Protein AF-A0A920DPC3-F1 (afdb_monomer_lite)

Foldseek 3Di:
DKWKDDAQKIKDKDADPVPGIDIDMDGDHDDDDIAMEDDDPVVVVVVVVPAPAPDKDWDDDHHPDDIDIDHPPVPPPPDD

Secondary structure (DSSP, 8-state):
-EEEEETTEEEEEEEETTTEEEEEEEE----SS-EEEE--HHHHHHHHTT--SS-EEEE---TTSPPEEEETTTTS----

pLDDT: mean 83.57, std 13.23, range [43.25, 96.75]

Radius of gyration: 14.38 Å; chains: 1; bounding box: 40×37×24 Å

Sequence (80 aa):
MKLSLDTDSLGLSVSNPDSGNASDEISVSYQAEPLEIGFNARYLMDITSQLDGELATFELSNSGAPTIVRDGEDTMHSMC

Structure (mmCIF, N/CA/C/O backbone):
data_AF-A0A920DPC3-F1
#
_entry.id   AF-A0A920DPC3-F1
#
loop_
_atom_site.group_PDB
_atom_site.id
_atom_site.type_symbol
_atom_site.label_atom_id
_atom_site.label_alt_id
_atom_site.label_comp_id
_atom_site.label_asym_id
_atom_site.label_entity_id
_atom_site.label_seq_id
_atom_site.pdbx_PDB_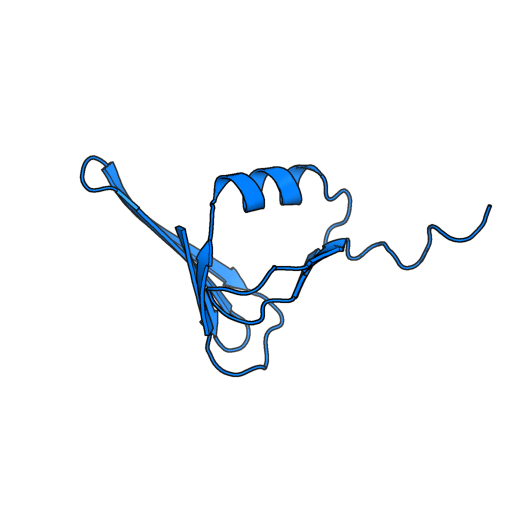ins_code
_atom_site.Cartn_x
_atom_site.Cartn_y
_atom_site.Cartn_z
_atom_site.occupancy
_atom_site.B_iso_or_equiv
_atom_site.auth_seq_id
_atom_site.auth_comp_id
_atom_site.auth_asym_id
_atom_site.auth_atom_id
_atom_site.pdbx_PDB_model_num
ATOM 1 N N . MET A 1 1 ? 5.155 5.263 -5.935 1.00 88.56 1 MET A N 1
ATOM 2 C CA . MET A 1 1 ? 4.952 5.426 -4.482 1.00 88.56 1 MET A CA 1
ATOM 3 C C . MET A 1 1 ? 5.589 4.256 -3.764 1.00 88.56 1 MET A C 1
ATOM 5 O O . MET A 1 1 ? 5.817 3.227 -4.389 1.00 88.56 1 MET A O 1
ATOM 9 N N . LYS A 1 2 ? 5.874 4.418 -2.482 1.00 92.31 2 LYS A N 1
ATOM 10 C CA . LYS A 1 2 ? 6.339 3.368 -1.591 1.00 92.31 2 LYS A CA 1
ATOM 11 C C . LYS A 1 2 ? 5.178 2.929 -0.706 1.00 92.31 2 LYS A C 1
ATOM 13 O O . LYS A 1 2 ? 4.471 3.793 -0.191 1.00 92.31 2 LYS A O 1
ATOM 18 N N . LEU A 1 3 ? 4.992 1.622 -0.583 1.00 93.06 3 LEU A N 1
ATOM 19 C CA . LEU A 1 3 ? 4.081 0.989 0.362 1.00 93.06 3 LEU A CA 1
ATOM 20 C C . LEU A 1 3 ? 4.931 0.329 1.442 1.00 93.06 3 LEU A C 1
ATOM 22 O O . LEU A 1 3 ? 5.836 -0.438 1.107 1.00 93.06 3 LEU A O 1
ATOM 26 N N . SER A 1 4 ? 4.651 0.637 2.701 1.00 95.31 4 SER A N 1
ATOM 27 C CA . SER A 1 4 ? 5.325 0.065 3.865 1.00 95.31 4 SER A CA 1
ATOM 28 C C . SER A 1 4 ? 4.265 -0.605 4.735 1.00 95.31 4 SER A C 1
ATOM 30 O O . SER A 1 4 ? 3.448 0.085 5.333 1.00 95.31 4 SER A O 1
ATOM 32 N N . LEU A 1 5 ? 4.241 -1.934 4.751 1.00 94.81 5 LEU A N 1
ATOM 33 C CA . LEU A 1 5 ? 3.329 -2.725 5.574 1.00 94.81 5 LEU A CA 1
ATOM 34 C C . LEU A 1 5 ? 4.020 -3.114 6.872 1.00 94.81 5 LEU A C 1
ATOM 36 O O . LEU A 1 5 ? 5.124 -3.663 6.843 1.00 94.81 5 LEU A O 1
ATOM 40 N N . ASP A 1 6 ? 3.340 -2.858 7.978 1.00 96.25 6 ASP A N 1
ATOM 41 C CA . ASP A 1 6 ? 3.686 -3.350 9.306 1.00 96.25 6 ASP A CA 1
ATOM 42 C C . ASP A 1 6 ? 2.423 -3.929 9.964 1.00 96.25 6 ASP A C 1
ATOM 44 O O . ASP A 1 6 ? 1.350 -3.957 9.352 1.00 96.25 6 ASP A O 1
ATOM 48 N N . THR A 1 7 ? 2.535 -4.446 11.186 1.00 96.56 7 THR A N 1
ATOM 49 C CA . THR A 1 7 ? 1.397 -5.083 11.856 1.00 96.56 7 THR A CA 1
ATOM 50 C C . THR A 1 7 ? 0.244 -4.086 11.961 1.00 96.56 7 THR A C 1
ATOM 52 O O . THR A 1 7 ? 0.399 -2.993 12.504 1.00 96.56 7 THR A O 1
ATOM 55 N N . ASP A 1 8 ? -0.897 -4.464 11.387 1.00 96.44 8 ASP A N 1
ATOM 56 C CA . ASP A 1 8 ? -2.133 -3.681 11.318 1.00 96.44 8 ASP A CA 1
ATOM 57 C C . ASP A 1 8 ? -2.033 -2.280 10.660 1.00 96.44 8 ASP A C 1
ATOM 59 O O . ASP A 1 8 ? -2.938 -1.448 10.800 1.00 96.44 8 ASP A O 1
ATOM 63 N N . SER A 1 9 ? -0.964 -1.999 9.904 1.00 96.75 9 SER A N 1
ATOM 64 C CA . SER A 1 9 ? -0.742 -0.681 9.291 1.00 96.75 9 SER A CA 1
ATOM 65 C C . SER A 1 9 ? -0.162 -0.745 7.876 1.00 96.75 9 SER A C 1
ATOM 67 O O . SER A 1 9 ? 0.656 -1.598 7.526 1.00 96.75 9 SER A O 1
ATOM 69 N N . LEU A 1 10 ? -0.605 0.195 7.040 1.00 94.81 10 LEU A N 1
ATOM 70 C CA . LEU A 1 10 ? -0.104 0.442 5.695 1.00 94.81 10 LEU A CA 1
ATOM 71 C C . LEU A 1 10 ? 0.301 1.912 5.572 1.00 94.81 10 LEU A C 1
ATOM 73 O O . LEU A 1 10 ? -0.543 2.804 5.517 1.00 94.81 10 LEU A O 1
ATOM 77 N N . GLY A 1 11 ? 1.603 2.153 5.469 1.00 95.31 11 GLY A N 1
ATOM 78 C CA . GLY A 1 11 ? 2.177 3.448 5.136 1.00 95.31 11 GLY A CA 1
ATOM 79 C C . GLY A 1 11 ? 2.271 3.655 3.626 1.00 95.31 11 GLY A C 1
ATOM 80 O O . GLY A 1 11 ? 2.806 2.817 2.895 1.00 95.31 11 GLY A O 1
ATOM 81 N N . LEU A 1 12 ? 1.803 4.805 3.154 1.00 93.38 12 LEU A N 1
ATOM 82 C CA . LEU A 1 12 ? 1.926 5.274 1.778 1.00 93.38 12 LEU A CA 1
ATOM 83 C C . LEU A 1 12 ? 2.909 6.440 1.749 1.00 93.38 12 LEU A C 1
ATOM 85 O O . LEU A 1 12 ? 2.754 7.394 2.501 1.00 93.38 12 LEU A O 1
ATOM 89 N N . SER A 1 13 ? 3.908 6.413 0.870 1.00 93.00 13 SER A N 1
ATOM 90 C CA . SER A 1 13 ? 4.839 7.537 0.733 1.00 93.00 13 SER A CA 1
ATOM 91 C C . SER A 1 13 ? 5.174 7.846 -0.721 1.00 93.00 13 SER A C 1
ATOM 93 O O . SER A 1 13 ? 5.382 6.963 -1.559 1.00 93.00 13 SER A O 1
ATOM 95 N N . VAL A 1 14 ? 5.239 9.130 -1.042 1.00 89.75 14 VAL A N 1
ATOM 96 C CA . VAL A 1 14 ? 5.650 9.656 -2.343 1.00 89.75 14 VAL A CA 1
ATOM 97 C C . VAL A 1 14 ? 6.682 10.745 -2.104 1.00 89.75 14 VAL A C 1
ATOM 99 O O . VAL A 1 14 ? 6.499 11.614 -1.261 1.00 89.75 14 VAL A O 1
ATOM 102 N N . SER A 1 15 ? 7.776 10.692 -2.854 1.00 85.44 15 SER A N 1
ATOM 103 C CA . SER A 1 15 ? 8.826 11.704 -2.825 1.00 85.44 15 SER A CA 1
ATOM 104 C C . SER A 1 15 ? 9.002 12.219 -4.242 1.00 85.44 15 SER A C 1
ATOM 106 O O . SER A 1 15 ? 9.272 11.427 -5.148 1.00 85.44 15 SER A O 1
ATOM 108 N N . ASN A 1 16 ? 8.794 13.519 -4.437 1.00 80.56 16 ASN A N 1
ATOM 109 C CA . ASN A 1 16 ? 9.000 14.187 -5.711 1.00 80.56 16 ASN A CA 1
ATOM 110 C C . ASN A 1 16 ? 10.028 15.315 -5.511 1.00 80.56 16 ASN A C 1
ATOM 112 O O . ASN A 1 16 ? 9.765 16.217 -4.716 1.00 80.56 16 ASN A O 1
ATOM 116 N N . PRO A 1 17 ? 11.175 15.310 -6.217 1.00 78.25 17 PRO A N 1
ATOM 117 C CA . PRO A 1 17 ? 12.259 16.270 -5.979 1.00 78.25 17 PRO A CA 1
ATOM 118 C C . PRO A 1 17 ? 11.823 17.739 -6.057 1.00 78.25 17 PRO A C 1
ATOM 120 O O . PRO A 1 17 ? 12.316 18.565 -5.296 1.00 78.25 17 PRO A O 1
ATOM 123 N N . ASP A 1 18 ? 10.871 18.045 -6.942 1.00 82.62 18 ASP A N 1
ATOM 124 C CA . ASP A 1 18 ? 10.397 19.411 -7.183 1.00 82.62 18 ASP A CA 1
ATOM 125 C C . ASP A 1 18 ? 9.214 19.819 -6.293 1.00 82.62 18 ASP A C 1
ATOM 127 O O . ASP A 1 18 ? 8.952 21.004 -6.106 1.00 82.62 18 ASP A O 1
ATOM 131 N N . SER A 1 19 ? 8.455 18.847 -5.777 1.00 77.25 19 SER A N 1
ATOM 132 C CA . SER A 1 19 ? 7.158 19.085 -5.116 1.00 77.25 19 SER A CA 1
ATOM 133 C C . SER A 1 19 ? 7.141 18.676 -3.641 1.00 77.25 19 SER A C 1
ATOM 135 O O . SER A 1 19 ? 6.145 18.904 -2.960 1.00 77.25 19 SER A O 1
ATOM 137 N N . GLY A 1 20 ? 8.238 18.097 -3.145 1.00 83.44 20 GLY A N 1
ATOM 138 C CA . GLY A 1 20 ? 8.385 17.629 -1.772 1.00 83.44 20 GLY A CA 1
ATOM 139 C C . GLY A 1 20 ? 7.906 16.193 -1.557 1.00 83.44 20 GLY A C 1
ATOM 140 O O . GLY A 1 20 ? 7.731 15.407 -2.493 1.00 83.44 20 GLY A O 1
ATOM 141 N N . ASN A 1 21 ? 7.712 15.849 -0.286 1.00 87.69 21 ASN A N 1
ATOM 142 C CA . ASN A 1 21 ? 7.354 14.508 0.155 1.00 87.69 21 ASN A CA 1
ATOM 143 C C . ASN A 1 21 ? 5.930 14.525 0.717 1.00 87.69 21 ASN A C 1
ATOM 145 O O . ASN A 1 21 ? 5.583 15.416 1.490 1.00 87.69 21 ASN A O 1
ATOM 149 N N . ALA A 1 22 ? 5.130 13.521 0.372 1.00 88.19 22 ALA A N 1
ATOM 150 C CA . ALA A 1 22 ? 3.821 13.271 0.962 1.00 88.19 22 ALA A CA 1
ATOM 151 C C . ALA A 1 22 ? 3.811 11.869 1.573 1.00 88.19 22 ALA A C 1
ATOM 153 O O . ALA A 1 22 ? 4.432 10.943 1.042 1.00 88.19 22 ALA A O 1
ATOM 154 N N . SER A 1 23 ? 3.173 11.709 2.728 1.00 91.00 23 SER A N 1
ATOM 155 C CA . SER A 1 23 ? 3.026 10.410 3.384 1.00 91.00 23 SER A CA 1
ATOM 156 C C . SER A 1 23 ? 1.678 10.320 4.083 1.00 91.00 23 SER A C 1
ATOM 158 O O . SER A 1 23 ? 1.175 11.335 4.559 1.00 91.00 23 SER A O 1
ATOM 160 N N . ASP A 1 24 ? 1.113 9.121 4.092 1.00 91.81 24 ASP A N 1
ATOM 161 C CA . ASP A 1 24 ? -0.182 8.801 4.684 1.00 91.81 24 ASP A CA 1
ATOM 162 C C . ASP A 1 24 ? -0.110 7.425 5.358 1.00 91.81 24 ASP A C 1
ATOM 164 O O . ASP A 1 24 ? 0.760 6.618 5.016 1.00 91.81 24 ASP A O 1
ATOM 168 N N . GLU A 1 25 ? -1.003 7.155 6.303 1.00 94.44 25 GLU A N 1
ATOM 169 C CA . GLU A 1 25 ? -1.030 5.902 7.063 1.00 94.44 25 GLU A CA 1
ATOM 170 C C . GLU A 1 25 ? -2.466 5.411 7.237 1.00 94.44 25 GLU A C 1
ATOM 172 O O . GLU A 1 25 ? -3.355 6.154 7.652 1.00 94.44 25 GLU A O 1
ATOM 177 N N . ILE A 1 26 ? -2.690 4.142 6.903 1.00 92.12 26 ILE A N 1
ATOM 178 C CA . ILE A 1 26 ? -4.012 3.522 6.875 1.00 92.12 26 ILE A CA 1
ATOM 179 C C . ILE A 1 26 ? -3.988 2.273 7.753 1.00 92.12 26 ILE A C 1
ATOM 181 O O . ILE A 1 26 ? -3.095 1.434 7.626 1.00 92.12 26 ILE A O 1
ATOM 185 N N . SER A 1 27 ? -4.992 2.121 8.616 1.00 93.81 27 SER A N 1
ATOM 186 C CA . SER A 1 27 ? -5.201 0.883 9.369 1.00 93.81 27 SER A CA 1
ATOM 187 C C . SER A 1 27 ? -5.692 -0.228 8.441 1.00 93.81 27 SER A C 1
ATOM 189 O O . SER A 1 27 ? -6.677 -0.058 7.722 1.00 93.81 27 SER A O 1
ATOM 191 N N . VAL A 1 28 ? -5.021 -1.376 8.471 1.00 93.44 28 VAL A N 1
ATOM 192 C CA . VAL A 1 28 ? -5.341 -2.558 7.653 1.00 93.44 28 VAL A CA 1
ATOM 193 C C . VAL A 1 28 ? -5.274 -3.811 8.520 1.00 93.44 28 VAL A C 1
ATOM 195 O O . VAL A 1 28 ? -4.750 -3.763 9.622 1.00 93.44 28 VAL A O 1
ATOM 198 N N . SER A 1 29 ? -5.777 -4.949 8.043 1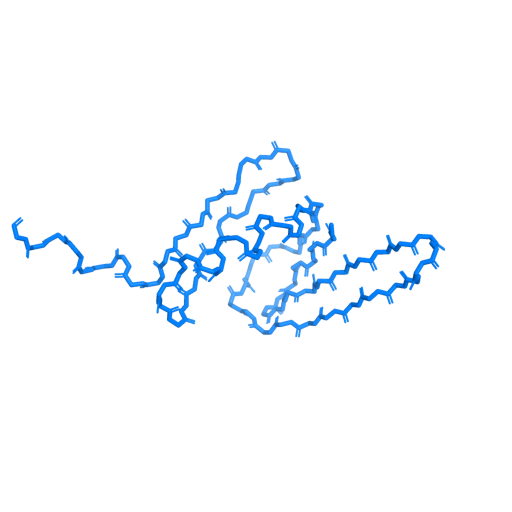.00 93.31 29 SER A N 1
ATOM 199 C CA . SER A 1 29 ? -5.523 -6.234 8.706 1.00 93.31 29 SER A CA 1
ATOM 200 C C . SER A 1 29 ? -4.308 -6.901 8.061 1.00 93.31 29 SER A C 1
ATOM 202 O O . SER A 1 29 ? -4.421 -7.497 6.990 1.00 93.31 29 SER A O 1
ATOM 204 N N . TYR A 1 30 ? -3.134 -6.767 8.684 1.00 93.62 30 TYR A N 1
ATOM 205 C CA . TYR A 1 30 ? -1.878 -7.346 8.197 1.00 93.62 30 TYR A CA 1
ATOM 206 C C . TYR A 1 30 ? -1.089 -7.951 9.358 1.00 93.62 30 TYR A C 1
ATOM 208 O O . TYR A 1 30 ? -0.756 -7.256 10.313 1.00 93.62 30 TYR A O 1
ATOM 216 N N . GLN A 1 31 ? -0.797 -9.252 9.277 1.00 94.12 31 GLN A N 1
ATOM 217 C CA . GLN A 1 31 ? -0.115 -10.015 10.338 1.00 94.12 31 GLN A CA 1
ATOM 218 C C . GLN A 1 31 ? 1.128 -10.770 9.839 1.00 94.12 31 GLN A C 1
ATOM 220 O O . GLN A 1 31 ? 1.673 -11.613 10.551 1.00 94.12 31 GLN A O 1
ATOM 225 N N . ALA A 1 32 ? 1.552 -10.525 8.599 1.00 92.50 32 ALA A N 1
ATOM 226 C CA . ALA A 1 32 ? 2.769 -11.118 8.054 1.00 92.50 32 ALA A CA 1
ATOM 227 C C . ALA A 1 32 ? 4.004 -10.269 8.412 1.00 92.50 32 ALA A C 1
ATOM 229 O O . ALA A 1 32 ? 3.898 -9.231 9.064 1.00 92.50 32 ALA A O 1
ATOM 230 N N . GLU A 1 33 ? 5.191 -10.723 8.006 1.00 93.81 33 GLU A N 1
ATOM 231 C CA . GLU A 1 33 ? 6.429 -9.970 8.234 1.00 93.81 33 GLU A CA 1
ATOM 232 C C . GLU A 1 33 ? 6.381 -8.590 7.551 1.00 93.81 33 GLU A C 1
ATOM 234 O O . GLU A 1 33 ? 5.777 -8.470 6.477 1.00 93.81 33 GLU A O 1
ATOM 239 N N . PRO A 1 34 ? 7.015 -7.549 8.128 1.00 94.81 34 PRO A N 1
ATOM 240 C CA . PRO A 1 34 ? 7.037 -6.222 7.527 1.00 94.81 34 PRO A CA 1
ATOM 241 C C . PRO A 1 34 ? 7.553 -6.252 6.088 1.00 94.81 34 PRO A C 1
ATOM 243 O O . PRO A 1 34 ? 8.564 -6.892 5.784 1.00 94.81 34 PRO A O 1
ATOM 246 N N . LEU A 1 35 ? 6.861 -5.543 5.200 1.00 92.44 35 LEU A N 1
ATOM 247 C CA . LEU A 1 35 ? 7.131 -5.566 3.766 1.00 92.44 35 LEU A CA 1
ATOM 248 C C . LEU A 1 35 ? 7.173 -4.147 3.209 1.00 92.44 35 LEU A C 1
ATOM 250 O O . LEU A 1 35 ? 6.262 -3.353 3.419 1.00 92.44 35 LEU A O 1
ATOM 254 N N . GLU A 1 36 ? 8.206 -3.847 2.425 1.00 92.88 36 GLU A N 1
ATOM 255 C CA . GLU A 1 36 ? 8.308 -2.590 1.690 1.00 92.88 36 GLU A CA 1
ATOM 256 C C . GLU A 1 36 ? 8.379 -2.851 0.183 1.00 92.88 36 GLU A C 1
ATOM 258 O O . GLU A 1 36 ? 9.247 -3.588 -0.293 1.00 92.88 36 GLU A O 1
ATOM 263 N N . ILE A 1 37 ? 7.476 -2.231 -0.582 1.00 91.50 37 ILE A N 1
ATOM 264 C CA . ILE A 1 37 ? 7.440 -2.351 -2.044 1.00 91.50 37 ILE A CA 1
ATOM 265 C C . ILE A 1 37 ? 7.225 -1.001 -2.729 1.00 91.50 37 ILE A C 1
ATOM 267 O O . ILE A 1 37 ? 6.510 -0.118 -2.252 1.00 91.50 37 ILE A O 1
ATOM 271 N N . GLY A 1 38 ? 7.837 -0.850 -3.902 1.00 90.25 38 GLY A N 1
ATOM 272 C CA . GLY A 1 38 ? 7.517 0.232 -4.824 1.00 90.25 38 GLY A CA 1
ATOM 273 C C . GLY A 1 38 ? 6.282 -0.129 -5.644 1.00 90.25 38 GLY A C 1
ATOM 274 O O . GLY A 1 38 ? 6.264 -1.166 -6.297 1.00 90.25 38 GLY A O 1
ATOM 275 N N . PHE A 1 39 ? 5.271 0.736 -5.644 1.00 86.56 39 PHE A N 1
ATOM 276 C CA . PHE A 1 39 ? 4.037 0.534 -6.399 1.00 86.56 39 PHE A CA 1
ATOM 277 C C . PHE A 1 39 ? 3.687 1.761 -7.248 1.00 86.56 39 PHE A C 1
ATOM 279 O O . PHE A 1 39 ? 4.042 2.903 -6.923 1.00 86.56 39 PHE A O 1
ATOM 286 N N . ASN A 1 40 ? 2.988 1.548 -8.360 1.00 87.06 40 ASN A N 1
ATOM 287 C CA . ASN A 1 40 ? 2.480 2.648 -9.169 1.00 87.06 40 ASN A CA 1
ATOM 288 C C . ASN A 1 40 ? 1.190 3.195 -8.540 1.00 87.06 40 ASN A C 1
ATOM 290 O O . ASN A 1 40 ? 0.170 2.513 -8.520 1.00 87.06 40 ASN A O 1
ATOM 294 N N . ALA A 1 41 ? 1.225 4.441 -8.061 1.00 83.75 41 ALA A N 1
ATOM 295 C CA . ALA A 1 41 ? 0.074 5.075 -7.413 1.00 83.75 41 ALA A CA 1
ATOM 296 C C . ALA A 1 41 ? -1.156 5.150 -8.321 1.00 83.75 41 ALA A C 1
ATOM 298 O O . ALA A 1 41 ? -2.279 5.028 -7.840 1.00 83.75 41 ALA A O 1
ATOM 299 N N . ARG A 1 42 ? -0.943 5.294 -9.637 1.00 86.56 42 ARG A N 1
ATOM 300 C CA . ARG A 1 42 ? -2.030 5.335 -10.613 1.00 86.56 42 ARG A CA 1
ATOM 301 C C . ARG A 1 42 ? -2.831 4.040 -10.607 1.00 86.56 42 ARG A C 1
ATOM 303 O O . ARG A 1 42 ? -4.048 4.097 -10.634 1.00 86.56 42 ARG A O 1
ATOM 310 N N . TYR A 1 43 ? -2.161 2.897 -10.468 1.00 86.38 43 TYR A N 1
ATOM 311 C CA . TYR A 1 43 ? -2.841 1.608 -10.407 1.00 86.38 43 TYR A CA 1
ATOM 312 C C . TYR A 1 43 ? -3.666 1.448 -9.133 1.00 86.38 43 TYR A C 1
ATOM 314 O O . TYR A 1 43 ? -4.773 0.943 -9.228 1.00 86.38 43 TYR A O 1
ATOM 322 N N . LEU A 1 44 ? -3.202 1.918 -7.967 1.00 83.06 44 LEU A N 1
ATOM 323 C CA . LEU A 1 44 ? -4.051 1.888 -6.765 1.00 83.06 44 LEU A CA 1
ATOM 324 C C . LEU A 1 44 ? -5.312 2.726 -6.958 1.00 83.06 44 LEU A C 1
ATOM 326 O O . LEU A 1 44 ? -6.402 2.237 -6.696 1.00 83.06 44 LEU A O 1
ATOM 330 N N . MET A 1 45 ? -5.174 3.951 -7.467 1.00 84.81 45 MET A N 1
ATOM 331 C CA . MET A 1 45 ? -6.321 4.823 -7.732 1.00 84.81 45 MET A CA 1
ATOM 332 C C . MET A 1 45 ? -7.295 4.178 -8.721 1.00 84.81 45 MET A C 1
ATOM 334 O O . MET A 1 45 ? -8.489 4.106 -8.449 1.00 84.81 45 MET A O 1
ATOM 338 N N . ASP A 1 46 ? -6.781 3.651 -9.831 1.00 86.56 46 ASP A N 1
ATOM 339 C CA . ASP A 1 46 ? -7.607 3.043 -10.872 1.00 86.56 46 ASP A CA 1
ATOM 340 C C . ASP A 1 46 ? -8.295 1.757 -10.373 1.00 86.56 46 ASP A C 1
ATOM 342 O O . ASP A 1 46 ? -9.456 1.524 -10.705 1.00 86.56 46 ASP A O 1
ATOM 346 N N . ILE A 1 47 ? -7.621 0.946 -9.546 1.00 84.62 47 ILE A N 1
ATOM 347 C CA . ILE A 1 47 ? -8.204 -0.253 -8.924 1.00 84.62 47 ILE A CA 1
ATOM 348 C C . ILE A 1 47 ? -9.275 0.147 -7.911 1.00 84.62 47 ILE A C 1
ATOM 350 O O . ILE A 1 47 ? -10.407 -0.289 -8.043 1.00 84.62 47 ILE A O 1
ATOM 354 N N . THR A 1 48 ? -8.959 1.026 -6.954 1.00 83.06 48 THR A N 1
ATOM 355 C CA . THR A 1 48 ? -9.926 1.475 -5.930 1.00 83.06 48 THR A CA 1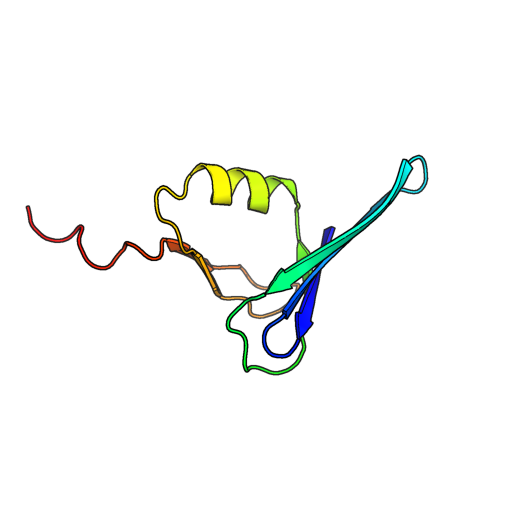
ATOM 356 C C . THR A 1 48 ? -11.154 2.161 -6.526 1.00 83.06 48 THR A C 1
ATOM 358 O O . THR A 1 48 ? -12.229 2.055 -5.957 1.00 83.06 48 THR A O 1
ATOM 361 N N . SER A 1 49 ? -11.030 2.809 -7.690 1.00 85.50 49 SER A N 1
ATOM 362 C CA . SER A 1 49 ? -12.173 3.406 -8.398 1.00 85.50 49 SER A CA 1
ATOM 363 C C . SER A 1 49 ? -13.113 2.396 -9.065 1.00 85.50 49 SER A C 1
ATOM 365 O O . SER A 1 49 ? -14.199 2.778 -9.488 1.00 85.50 49 SER A O 1
ATOM 367 N N . GLN A 1 50 ? -12.675 1.142 -9.208 1.00 83.50 50 GLN A N 1
ATOM 368 C CA . GLN A 1 50 ? -13.447 0.034 -9.780 1.00 83.50 50 GLN A CA 1
ATOM 369 C C . GLN A 1 50 ? -13.999 -0.916 -8.712 1.00 83.50 50 GLN A C 1
ATOM 371 O O . GLN A 1 50 ? -14.714 -1.848 -9.065 1.00 83.50 50 GLN A O 1
ATOM 376 N N . LEU A 1 51 ? -13.630 -0.725 -7.443 1.00 79.62 51 LEU A N 1
ATOM 377 C CA . LEU A 1 51 ? -14.183 -1.493 -6.334 1.00 79.62 51 LEU A CA 1
ATOM 378 C C . LEU A 1 51 ? -15.475 -0.813 -5.890 1.00 79.62 51 LEU A C 1
ATOM 380 O O . LEU A 1 51 ? -15.465 0.368 -5.540 1.00 79.62 51 LEU A O 1
ATOM 384 N N . ASP A 1 52 ? -16.571 -1.560 -5.938 1.00 73.75 52 ASP A N 1
ATOM 385 C CA . ASP A 1 52 ? -17.886 -1.085 -5.502 1.00 73.75 52 ASP A CA 1
ATOM 386 C C . ASP A 1 52 ? -18.108 -1.367 -4.002 1.00 73.75 52 ASP A C 1
ATOM 388 O O . ASP A 1 52 ? -18.905 -0.684 -3.354 1.00 73.75 52 ASP A O 1
ATOM 392 N N . GLY A 1 53 ? -17.375 -2.341 -3.443 1.00 73.06 53 GLY A N 1
ATOM 393 C CA . GLY A 1 53 ? -17.447 -2.747 -2.042 1.00 73.06 53 GLY A CA 1
ATOM 394 C C . GLY A 1 53 ? -16.647 -1.863 -1.074 1.00 73.06 53 GLY A C 1
ATOM 395 O O . GLY A 1 53 ? -15.712 -1.152 -1.441 1.00 73.06 53 GLY A O 1
ATOM 396 N N . GLU A 1 54 ? -16.982 -1.947 0.218 1.00 77.56 54 GLU A N 1
ATOM 397 C CA . GLU A 1 54 ? -16.296 -1.189 1.283 1.00 77.56 54 GLU A CA 1
ATOM 398 C C . GLU A 1 54 ? -14.882 -1.713 1.598 1.00 77.56 54 GLU A C 1
ATOM 400 O O . GLU A 1 54 ? -14.076 -1.008 2.209 1.00 77.56 54 GLU A O 1
ATOM 405 N N . LEU A 1 55 ? -14.574 -2.956 1.212 1.00 81.50 55 LEU A N 1
ATOM 406 C CA . LEU A 1 55 ? -13.329 -3.642 1.549 1.00 81.50 55 LEU A CA 1
ATOM 407 C C . LEU A 1 55 ? -12.639 -4.199 0.305 1.00 81.50 55 LEU A C 1
ATOM 409 O O . LEU A 1 55 ? -13.275 -4.688 -0.621 1.00 81.50 55 LEU A O 1
ATOM 413 N N . ALA A 1 56 ? -11.309 -4.192 0.340 1.00 86.75 56 ALA A N 1
ATOM 414 C CA . ALA A 1 56 ? -10.450 -4.706 -0.715 1.00 86.75 56 ALA A CA 1
ATOM 415 C C . ALA A 1 56 ? -9.350 -5.577 -0.107 1.00 86.75 56 ALA A C 1
ATOM 417 O O . ALA A 1 56 ? -8.742 -5.201 0.897 1.00 86.75 56 ALA A O 1
ATOM 418 N N . THR A 1 57 ? -9.055 -6.717 -0.727 1.00 88.75 57 THR A N 1
ATOM 419 C CA . THR A 1 57 ? -7.937 -7.579 -0.321 1.00 88.75 57 THR A CA 1
ATOM 420 C C . THR A 1 57 ? -6.811 -7.485 -1.338 1.00 88.75 57 THR A C 1
ATOM 422 O O . THR A 1 57 ? -7.006 -7.782 -2.517 1.00 88.75 57 THR A O 1
ATOM 425 N N . PHE A 1 58 ? -5.621 -7.107 -0.871 1.00 88.88 58 PHE A N 1
ATOM 426 C CA . PHE A 1 58 ? -4.402 -7.046 -1.673 1.00 88.88 58 PHE A CA 1
ATOM 427 C C . PHE A 1 58 ? -3.474 -8.193 -1.275 1.00 88.88 58 PHE A C 1
ATOM 429 O O . PHE A 1 58 ? -2.998 -8.252 -0.144 1.00 88.88 58 PHE A O 1
ATOM 436 N N . GLU A 1 59 ? -3.183 -9.088 -2.213 1.00 89.00 59 GLU A N 1
ATOM 437 C CA . GLU A 1 59 ? -2.177 -10.130 -2.030 1.00 89.00 59 GLU A CA 1
ATOM 438 C C . GLU A 1 59 ? -0.857 -9.663 -2.638 1.00 89.00 59 GLU A C 1
ATOM 440 O O . GLU A 1 59 ? -0.691 -9.578 -3.861 1.00 89.00 59 GLU A O 1
ATOM 445 N N . LEU A 1 60 ? 0.081 -9.344 -1.751 1.00 87.44 60 LEU A N 1
ATOM 446 C CA . LEU A 1 60 ? 1.407 -8.839 -2.074 1.00 87.44 60 LEU A CA 1
ATOM 447 C C . LEU A 1 60 ? 2.435 -9.931 -1.777 1.00 87.44 60 LEU A C 1
ATOM 449 O O . LEU A 1 60 ? 2.389 -10.558 -0.724 1.00 87.44 60 LEU A O 1
ATOM 453 N N . SER A 1 61 ? 3.358 -10.172 -2.709 1.00 83.75 61 SER A N 1
ATOM 454 C CA . SER A 1 61 ? 4.431 -11.161 -2.525 1.00 83.75 61 SER A CA 1
ATOM 455 C C . SER A 1 61 ? 5.785 -10.491 -2.285 1.00 83.75 61 SER A C 1
ATOM 457 O O . SER A 1 61 ? 6.350 -10.584 -1.203 1.00 83.75 61 SER A O 1
ATOM 459 N N . ASN A 1 62 ? 6.331 -9.817 -3.299 1.00 82.06 62 ASN A N 1
ATOM 460 C CA . ASN A 1 62 ? 7.585 -9.067 -3.220 1.00 82.06 62 ASN A CA 1
ATOM 461 C C . ASN A 1 62 ? 7.621 -7.990 -4.319 1.00 82.06 62 ASN A C 1
ATOM 463 O O . ASN A 1 62 ? 6.722 -7.929 -5.156 1.00 82.06 62 ASN A O 1
ATOM 467 N N . SER A 1 63 ? 8.665 -7.157 -4.341 1.00 76.25 63 SER A N 1
ATOM 468 C CA . SER A 1 63 ? 8.766 -6.008 -5.257 1.00 76.25 63 SER A CA 1
ATOM 469 C C . SER A 1 63 ? 8.807 -6.355 -6.753 1.00 76.25 63 SER A C 1
ATOM 471 O O . SER A 1 63 ? 8.569 -5.474 -7.575 1.00 76.25 63 SER A O 1
ATOM 473 N N . GLY A 1 64 ? 9.110 -7.605 -7.119 1.00 77.44 64 GLY A N 1
ATOM 474 C CA . GLY A 1 64 ? 9.149 -8.071 -8.509 1.00 77.44 64 GLY A CA 1
ATOM 475 C C . GLY A 1 64 ? 7.975 -8.969 -8.905 1.00 77.44 64 GLY A C 1
ATOM 476 O O . GLY A 1 64 ? 7.890 -9.381 -10.061 1.00 77.44 64 GLY A O 1
ATOM 477 N N . ALA A 1 65 ? 7.095 -9.301 -7.962 1.00 83.31 65 ALA A N 1
ATOM 478 C CA . ALA A 1 65 ? 5.997 -10.232 -8.165 1.00 83.31 65 ALA A CA 1
ATOM 479 C C . ALA A 1 65 ? 4.684 -9.498 -8.491 1.00 83.31 65 ALA A C 1
ATOM 481 O O . ALA A 1 65 ? 4.473 -8.368 -8.043 1.00 83.31 65 ALA A O 1
ATOM 482 N N . PRO A 1 66 ? 3.777 -10.132 -9.256 1.00 85.44 66 PRO A N 1
ATOM 483 C CA . PRO A 1 66 ? 2.455 -9.574 -9.497 1.00 85.44 66 PRO A CA 1
ATOM 484 C C . PRO A 1 66 ? 1.676 -9.420 -8.184 1.00 85.44 66 PRO A C 1
ATOM 486 O O . PRO A 1 66 ? 1.818 -10.217 -7.259 1.00 85.44 66 PRO A O 1
ATOM 489 N N . THR A 1 67 ? 0.838 -8.388 -8.131 1.00 86.94 67 THR A N 1
ATOM 490 C CA . THR A 1 67 ? -0.121 -8.151 -7.046 1.00 86.94 67 THR A CA 1
ATOM 491 C C . THR A 1 67 ? -1.500 -8.603 -7.498 1.00 86.94 67 THR A C 1
ATOM 493 O O . THR A 1 67 ? -1.921 -8.251 -8.601 1.00 86.94 67 THR A O 1
ATOM 496 N N . ILE A 1 68 ? -2.201 -9.358 -6.654 1.00 86.81 68 ILE A N 1
ATOM 497 C CA . ILE A 1 68 ? -3.601 -9.728 -6.886 1.00 86.81 68 ILE A CA 1
ATOM 498 C C . ILE A 1 68 ? -4.467 -8.830 -6.012 1.00 86.81 68 ILE A C 1
ATOM 500 O O . ILE A 1 68 ? -4.190 -8.671 -4.825 1.00 86.81 68 ILE A O 1
ATOM 504 N N . VAL A 1 69 ? -5.512 -8.249 -6.597 1.00 86.69 69 VAL A N 1
ATOM 505 C CA . VAL A 1 69 ? -6.508 -7.471 -5.856 1.00 86.69 69 VAL A CA 1
ATOM 506 C C . VAL A 1 69 ? -7.862 -8.134 -6.018 1.00 86.69 69 VAL A C 1
ATOM 508 O O . VAL A 1 69 ? -8.228 -8.520 -7.129 1.00 86.69 69 VAL A O 1
ATOM 511 N N . ARG A 1 70 ? -8.577 -8.294 -4.905 1.00 85.69 70 ARG A N 1
ATOM 512 C CA . ARG A 1 70 ? -9.938 -8.832 -4.868 1.00 85.69 70 ARG A CA 1
ATOM 513 C C . ARG A 1 70 ? -10.861 -7.851 -4.169 1.00 85.69 70 ARG A C 1
ATOM 515 O O . ARG A 1 70 ? -10.480 -7.273 -3.149 1.00 85.69 70 ARG A O 1
ATOM 522 N N . ASP A 1 71 ? -12.058 -7.700 -4.714 1.00 82.75 71 ASP A N 1
ATOM 523 C CA . ASP A 1 71 ? -13.146 -7.011 -4.031 1.00 82.75 71 ASP A CA 1
ATOM 524 C C . ASP A 1 71 ? -13.619 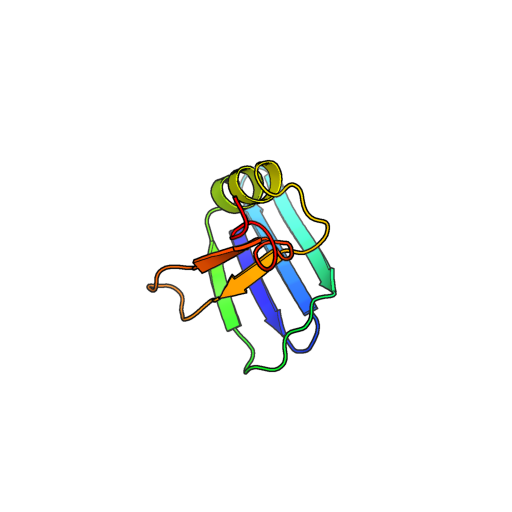-7.873 -2.846 1.00 82.75 71 ASP A C 1
ATOM 526 O O . ASP A 1 71 ? -13.694 -9.102 -2.949 1.00 82.75 71 ASP A O 1
ATOM 530 N N . GLY A 1 72 ? -13.883 -7.243 -1.702 1.00 66.19 72 GLY A N 1
ATOM 531 C CA . GLY A 1 72 ? -14.413 -7.906 -0.512 1.00 66.19 72 GLY A CA 1
ATOM 532 C C . GLY A 1 72 ? -15.804 -8.515 -0.717 1.00 66.19 72 GLY A C 1
ATOM 533 O O . GLY A 1 72 ? -16.187 -9.396 0.053 1.00 66.19 72 GLY A O 1
ATOM 534 N N . GLU A 1 73 ? -16.535 -8.107 -1.760 1.00 60.50 73 GLU A N 1
ATOM 535 C CA . GLU A 1 73 ? -17.870 -8.618 -2.089 1.00 60.50 73 GLU A CA 1
ATOM 536 C C . GLU A 1 73 ? -17.890 -9.778 -3.105 1.00 60.50 73 GLU A C 1
ATOM 538 O O . GLU A 1 73 ? -18.966 -10.278 -3.445 1.00 60.50 73 GLU A O 1
ATOM 543 N N . ASP A 1 74 ? -16.741 -10.319 -3.531 1.00 53.62 74 ASP A N 1
ATOM 544 C CA . ASP A 1 74 ? -16.704 -11.480 -4.445 1.00 53.62 74 ASP A CA 1
ATOM 545 C C . ASP A 1 74 ? -16.945 -12.830 -3.728 1.00 53.62 74 ASP A C 1
ATOM 547 O O . ASP A 1 74 ? -16.244 -13.825 -3.919 1.00 53.62 74 ASP A O 1
ATOM 551 N N . THR A 1 75 ? -17.954 -12.869 -2.851 1.00 47.22 75 THR A N 1
ATOM 552 C CA . THR A 1 75 ? -18.523 -14.118 -2.313 1.00 47.22 75 THR A CA 1
ATOM 553 C C . THR A 1 75 ? -19.958 -14.383 -2.779 1.00 47.22 75 THR A C 1
ATOM 555 O O . THR A 1 75 ? -20.480 -15.461 -2.493 1.00 47.22 75 THR A O 1
ATOM 558 N N . MET A 1 76 ? -20.600 -13.484 -3.546 1.00 47.78 76 MET A N 1
ATOM 559 C CA . MET A 1 76 ? -22.004 -13.663 -3.969 1.00 47.78 76 MET A CA 1
ATOM 560 C C . MET A 1 76 ? -22.356 -13.203 -5.401 1.00 47.78 76 MET A C 1
ATOM 562 O O . MET A 1 76 ? -23.452 -12.688 -5.610 1.00 47.78 76 MET A O 1
ATOM 566 N N . HIS A 1 77 ? -21.516 -13.437 -6.419 1.00 46.38 77 HIS A N 1
ATOM 567 C CA . HIS A 1 77 ? -21.962 -13.292 -7.826 1.00 46.38 77 HIS A CA 1
ATOM 568 C C . HIS A 1 77 ? -22.077 -14.607 -8.620 1.00 46.38 77 HIS A C 1
ATOM 570 O O . HIS A 1 77 ? -22.330 -14.593 -9.821 1.00 46.38 77 HIS A O 1
ATOM 576 N N . SER A 1 78 ? -21.985 -15.767 -7.958 1.00 43.25 78 SER A N 1
ATOM 577 C CA . SER A 1 78 ? -22.265 -17.075 -8.577 1.00 43.25 78 SER A CA 1
ATOM 578 C C . SER A 1 78 ? -23.633 -17.621 -8.159 1.00 43.25 78 SER A C 1
ATOM 580 O O . SER A 1 78 ? -23.727 -18.664 -7.520 1.00 43.25 78 SER A O 1
ATOM 582 N N . M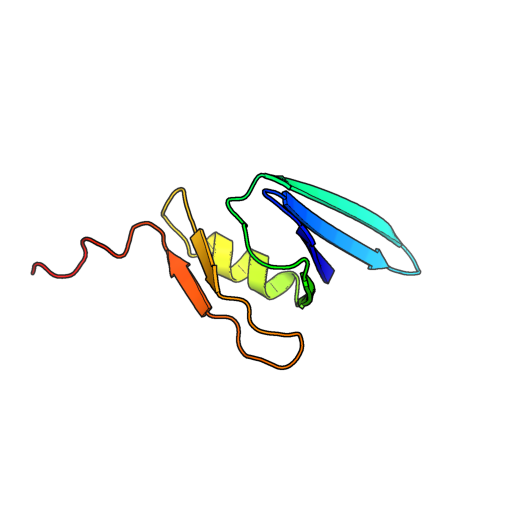ET A 1 79 ? -24.704 -16.892 -8.480 1.00 45.84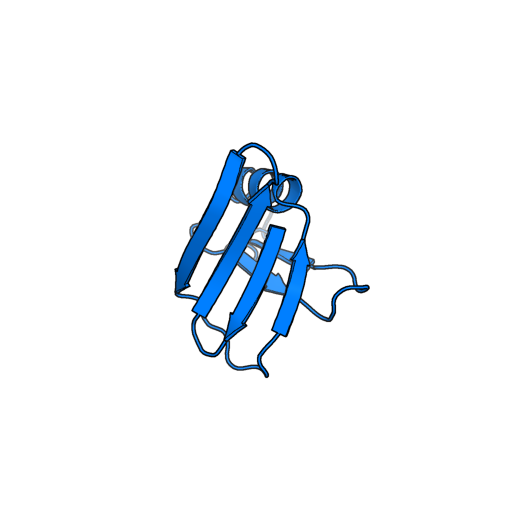 79 MET A N 1
ATOM 583 C CA . MET A 1 79 ? -26.052 -17.454 -8.627 1.00 45.84 79 MET A CA 1
ATOM 584 C C . MET A 1 79 ? -26.865 -16.597 -9.603 1.00 45.84 79 MET A C 1
ATOM 586 O O . MET A 1 79 ? -27.624 -15.730 -9.177 1.00 45.84 79 MET A O 1
ATOM 590 N N . CYS A 1 80 ? -26.699 -16.861 -10.899 1.00 44.31 80 CYS A N 1
ATOM 591 C CA . CYS A 1 80 ? -27.743 -16.826 -11.930 1.00 44.31 80 CYS A CA 1
ATOM 592 C C . CYS A 1 80 ? -27.302 -17.716 -13.097 1.00 44.31 80 CYS A C 1
ATOM 594 O O . CYS A 1 80 ? -26.175 -17.508 -13.597 1.00 44.31 80 CYS A O 1
#